Protein AF-A0A7R9FTL2-F1 (afdb_monomer)

InterPro domains:
  IPR002181 Fibrinogen, alpha/beta/gamma chain, C-terminal globular domain [PS51406] (85-132)
  IPR036056 Fibrinogen-like, C-terminal [SSF56496] (86-131)

Structure (mmCIF, N/CA/C/O backbone):
data_AF-A0A7R9FTL2-F1
#
_entry.id   AF-A0A7R9FTL2-F1
#
loop_
_atom_site.group_PDB
_atom_site.id
_atom_site.type_symbol
_atom_site.label_atom_id
_atom_site.label_alt_id
_atom_site.label_comp_id
_atom_site.label_asym_id
_atom_site.label_entity_id
_atom_site.label_seq_id
_atom_site.pdbx_PDB_ins_code
_atom_site.Cartn_x
_atom_site.Cartn_y
_atom_site.Cartn_z
_atom_site.occupancy
_atom_site.B_iso_or_equiv
_atom_site.auth_seq_id
_atom_site.auth_comp_id
_atom_site.auth_asym_id
_atom_site.auth_atom_id
_atom_site.pdbx_PDB_model_num
ATOM 1 N N . MET A 1 1 ? 37.945 1.606 -70.426 1.00 69.69 1 MET A N 1
ATOM 2 C CA . MET A 1 1 ? 38.255 0.875 -69.174 1.00 69.69 1 MET A CA 1
ATOM 3 C C . MET A 1 1 ? 38.677 1.805 -68.028 1.00 69.69 1 MET A C 1
ATOM 5 O O . MET A 1 1 ? 38.018 1.775 -67.000 1.00 69.69 1 MET A O 1
ATOM 9 N N . MET A 1 2 ? 39.677 2.690 -68.189 1.00 80.19 2 MET A N 1
ATOM 10 C CA . MET A 1 2 ? 40.134 3.587 -67.098 1.00 80.19 2 MET A CA 1
ATOM 11 C C . MET A 1 2 ? 39.074 4.556 -66.532 1.00 80.19 2 MET A C 1
ATOM 13 O O . MET A 1 2 ? 39.050 4.785 -65.326 1.00 80.19 2 MET A O 1
ATOM 17 N N . LEU A 1 3 ? 38.175 5.107 -67.359 1.00 85.19 3 LEU A N 1
ATOM 18 C CA . LEU A 1 3 ? 37.125 6.028 -66.886 1.00 85.19 3 LEU A CA 1
ATOM 19 C C . LEU A 1 3 ? 36.103 5.349 -65.957 1.00 85.19 3 LEU A C 1
ATOM 21 O O . LEU A 1 3 ? 35.680 5.946 -64.973 1.00 85.19 3 LEU A O 1
ATOM 25 N N . VAL A 1 4 ? 35.760 4.089 -66.238 1.00 89.31 4 VAL A N 1
ATOM 26 C CA . VAL A 1 4 ? 34.827 3.294 -65.423 1.00 89.31 4 VAL A CA 1
ATOM 27 C C . VAL A 1 4 ? 35.442 2.994 -64.057 1.00 89.31 4 VAL A C 1
ATOM 29 O O . VAL A 1 4 ? 34.796 3.215 -63.040 1.00 89.31 4 VAL A O 1
ATOM 32 N N . LEU A 1 5 ? 36.719 2.597 -64.031 1.00 92.19 5 LEU A N 1
ATOM 33 C CA . LEU A 1 5 ? 37.449 2.329 -62.790 1.00 92.19 5 LEU A CA 1
ATOM 34 C C . LEU A 1 5 ? 37.520 3.571 -61.881 1.00 92.19 5 LEU A C 1
ATOM 36 O O . LEU A 1 5 ? 37.357 3.478 -60.667 1.00 92.19 5 LEU A O 1
ATOM 40 N N . ARG A 1 6 ? 37.722 4.758 -62.466 1.00 93.69 6 ARG A N 1
ATOM 41 C CA . ARG A 1 6 ? 37.742 6.021 -61.715 1.00 93.69 6 ARG A CA 1
ATOM 42 C C . ARG A 1 6 ? 36.376 6.351 -61.109 1.00 93.69 6 ARG A C 1
ATOM 44 O O . ARG A 1 6 ? 36.320 6.780 -59.961 1.00 93.69 6 ARG A O 1
ATOM 51 N N . ALA A 1 7 ? 35.294 6.137 -61.856 1.00 93.00 7 ALA A N 1
ATOM 52 C CA . ALA A 1 7 ? 33.937 6.357 -61.361 1.00 93.00 7 ALA A CA 1
ATOM 53 C C . ALA A 1 7 ? 33.594 5.410 -60.199 1.00 93.00 7 ALA A C 1
ATOM 55 O O . ALA A 1 7 ? 33.091 5.864 -59.175 1.00 93.00 7 ALA A O 1
ATOM 56 N N . THR A 1 8 ? 33.951 4.125 -60.306 1.00 94.81 8 THR A N 1
ATOM 57 C CA . THR A 1 8 ? 33.723 3.150 -59.226 1.00 94.81 8 THR A CA 1
ATOM 58 C C . THR A 1 8 ? 34.528 3.472 -57.968 1.00 94.81 8 THR A C 1
ATOM 60 O O . THR A 1 8 ? 34.007 3.363 -56.863 1.00 94.81 8 THR A O 1
ATOM 63 N N . VAL A 1 9 ? 35.777 3.932 -58.110 1.00 96.00 9 VAL A N 1
ATOM 64 C CA . VAL A 1 9 ? 36.608 4.339 -56.960 1.00 96.00 9 VAL A CA 1
ATOM 65 C C . VAL A 1 9 ? 36.016 5.556 -56.246 1.00 96.00 9 VAL A C 1
ATOM 67 O O . VAL A 1 9 ? 35.995 5.589 -55.018 1.00 96.00 9 VAL A O 1
ATOM 70 N N . LEU A 1 10 ? 35.509 6.539 -56.995 1.00 95.69 10 LEU A N 1
ATOM 71 C CA . LEU A 1 10 ? 34.848 7.710 -56.412 1.00 95.69 10 LEU A CA 1
ATOM 72 C C . LEU A 1 10 ? 33.571 7.329 -55.660 1.00 95.69 10 LEU A C 1
ATOM 74 O O . LEU A 1 10 ? 33.306 7.882 -54.595 1.00 95.69 10 LEU A O 1
ATOM 78 N N . GLU A 1 11 ? 32.802 6.378 -56.184 1.00 96.44 11 GLU A N 1
ATOM 79 C CA . GLU A 1 11 ? 31.578 5.923 -55.529 1.00 96.44 11 GLU A CA 1
ATOM 80 C C . GLU A 1 11 ? 31.872 5.146 -54.240 1.00 96.44 11 GLU A C 1
ATOM 82 O O . GLU A 1 11 ? 31.303 5.447 -53.191 1.00 96.44 11 GLU A O 1
ATOM 87 N N . HIS A 1 12 ? 32.850 4.236 -54.264 1.00 96.69 12 HIS A N 1
ATOM 88 C CA . HIS A 1 12 ? 33.300 3.557 -53.047 1.00 96.69 12 HIS A CA 1
ATOM 89 C C . HIS A 1 12 ? 33.849 4.544 -52.007 1.00 96.69 12 HIS A C 1
ATOM 91 O O . HIS A 1 12 ? 33.601 4.380 -50.815 1.00 96.69 12 HIS A O 1
ATOM 97 N N . ALA A 1 13 ? 34.553 5.600 -52.428 1.00 96.75 13 ALA A N 1
ATOM 98 C CA . ALA A 1 13 ? 35.044 6.624 -51.507 1.00 96.75 13 ALA A CA 1
ATOM 99 C C . ALA A 1 13 ? 33.899 7.364 -50.790 1.00 96.75 13 ALA A C 1
ATOM 101 O O . ALA A 1 13 ? 34.000 7.619 -49.587 1.00 96.75 13 ALA A O 1
ATOM 102 N N . LYS A 1 14 ? 32.793 7.655 -51.490 1.00 97.19 14 LYS A N 1
ATOM 103 C CA . LYS A 1 14 ? 31.589 8.231 -50.867 1.00 97.19 14 LYS A CA 1
ATOM 104 C C . LYS A 1 14 ? 30.968 7.274 -49.856 1.00 97.19 14 LYS A C 1
ATOM 106 O O . LYS A 1 14 ? 30.710 7.684 -48.729 1.00 97.19 14 LYS A O 1
ATOM 111 N N . GLN A 1 15 ? 30.793 6.007 -50.231 1.00 97.75 15 GLN A N 1
ATOM 112 C CA . GLN A 1 15 ? 30.243 4.983 -49.337 1.00 97.75 15 GLN A CA 1
ATOM 113 C C . GLN A 1 15 ? 31.100 4.814 -48.077 1.00 97.75 15 GLN A C 1
ATOM 115 O O . GLN A 1 15 ? 30.569 4.771 -46.973 1.00 97.75 15 GLN A O 1
ATOM 120 N N . ILE A 1 16 ? 32.431 4.808 -48.213 1.00 97.56 16 ILE A N 1
ATOM 121 C CA . ILE A 1 16 ? 33.357 4.763 -47.070 1.00 97.56 16 ILE A CA 1
ATOM 122 C C . ILE A 1 16 ? 33.174 5.987 -46.167 1.00 97.56 16 ILE A C 1
ATOM 124 O O . ILE A 1 16 ? 33.187 5.851 -44.945 1.00 97.56 16 ILE A O 1
ATOM 128 N N . SER A 1 17 ? 33.012 7.181 -46.742 1.00 97.31 17 SER A N 1
ATOM 129 C CA . SER A 1 17 ? 32.775 8.400 -45.962 1.00 97.31 17 SER A CA 1
ATOM 130 C C . SER A 1 17 ? 31.453 8.341 -45.199 1.00 97.31 17 SER A C 1
ATOM 132 O O . SER A 1 17 ? 31.403 8.737 -44.037 1.00 97.31 17 SER A O 1
ATOM 134 N N . GLN A 1 18 ? 30.399 7.832 -45.836 1.00 97.94 18 GLN A N 1
ATOM 135 C CA . GLN A 1 18 ? 29.090 7.679 -45.213 1.00 97.94 18 GLN A CA 1
ATOM 136 C C . GLN A 1 18 ? 29.130 6.653 -44.073 1.00 97.94 18 GLN A C 1
ATOM 138 O O . GLN A 1 18 ? 28.754 6.980 -42.952 1.00 97.94 18 GLN A O 1
ATOM 143 N N . LEU A 1 19 ? 29.692 5.464 -44.317 1.00 98.00 19 LEU A N 1
ATOM 144 C CA . LEU A 1 19 ? 29.834 4.413 -43.303 1.00 98.00 19 LEU A CA 1
ATOM 145 C C . LEU A 1 19 ? 30.658 4.870 -42.093 1.00 98.00 19 LEU A C 1
ATOM 147 O O . LEU A 1 19 ? 30.391 4.456 -40.967 1.00 98.00 19 LEU A O 1
ATOM 151 N N . LYS A 1 20 ? 31.663 5.730 -42.295 1.00 97.88 20 LYS A N 1
ATOM 152 C CA . LYS A 1 20 ? 32.416 6.328 -41.182 1.00 97.88 20 LYS A CA 1
ATOM 153 C C . LYS A 1 20 ? 31.533 7.216 -40.311 1.00 97.88 20 LYS A C 1
ATOM 155 O O . LYS A 1 20 ? 31.584 7.086 -39.093 1.00 97.88 20 LYS A O 1
ATOM 160 N N . SER A 1 21 ? 30.723 8.071 -40.932 1.00 97.88 21 SER A N 1
ATOM 161 C CA . SER A 1 21 ? 29.805 8.952 -40.207 1.00 97.88 21 SER A CA 1
ATOM 162 C C . SER A 1 21 ? 28.726 8.162 -39.463 1.00 97.88 21 SER A C 1
ATOM 164 O O . SER A 1 21 ? 28.464 8.433 -38.294 1.00 97.88 21 SER A O 1
ATOM 166 N N . GLU A 1 22 ? 28.151 7.140 -40.097 1.00 98.19 22 GLU A N 1
ATOM 167 C CA . GLU A 1 22 ? 27.154 6.268 -39.466 1.00 98.19 22 GLU A CA 1
ATOM 168 C C . GLU A 1 22 ? 27.741 5.498 -38.272 1.00 98.19 22 GLU A C 1
ATOM 170 O O . GLU A 1 22 ? 27.117 5.428 -37.215 1.00 98.19 22 GLU A O 1
ATOM 175 N N . ASN A 1 23 ? 28.968 4.979 -38.390 1.00 98.06 23 ASN A N 1
ATOM 176 C CA . ASN A 1 23 ? 29.642 4.301 -37.280 1.00 98.06 23 ASN A CA 1
ATOM 177 C C . ASN A 1 23 ? 29.909 5.230 -36.090 1.00 98.06 23 ASN A C 1
ATOM 179 O O . ASN A 1 23 ? 29.779 4.803 -34.945 1.00 98.06 23 ASN A O 1
ATOM 183 N N . GLU A 1 24 ? 30.261 6.490 -36.343 1.00 98.00 24 GLU A N 1
ATOM 184 C CA . GLU A 1 24 ? 30.446 7.488 -35.287 1.00 98.00 24 GLU A CA 1
ATOM 185 C C . GLU A 1 24 ? 29.125 7.781 -34.561 1.00 98.00 24 GLU A C 1
ATOM 187 O O . GLU A 1 24 ? 29.071 7.778 -33.330 1.00 98.00 24 GLU A O 1
ATOM 192 N N . GLN A 1 25 ? 28.028 7.936 -35.309 1.00 98.19 25 GLN A N 1
ATOM 193 C CA . GLN A 1 25 ? 26.696 8.117 -34.726 1.00 98.19 25 GLN A CA 1
ATOM 194 C C . GLN A 1 25 ? 26.264 6.907 -33.889 1.00 98.19 25 GLN A C 1
ATOM 196 O O . GLN A 1 25 ? 25.767 7.076 -32.774 1.00 98.19 25 GLN A O 1
ATOM 201 N N . LEU A 1 26 ? 26.480 5.689 -34.395 1.00 98.38 26 LEU A N 1
ATOM 202 C CA . LEU A 1 26 ? 26.182 4.455 -33.666 1.00 98.38 26 LEU A CA 1
ATOM 203 C C . LEU A 1 26 ? 27.010 4.332 -32.389 1.00 98.38 26 LEU A C 1
ATOM 205 O O . LEU A 1 26 ? 26.505 3.851 -31.375 1.00 98.38 26 LEU 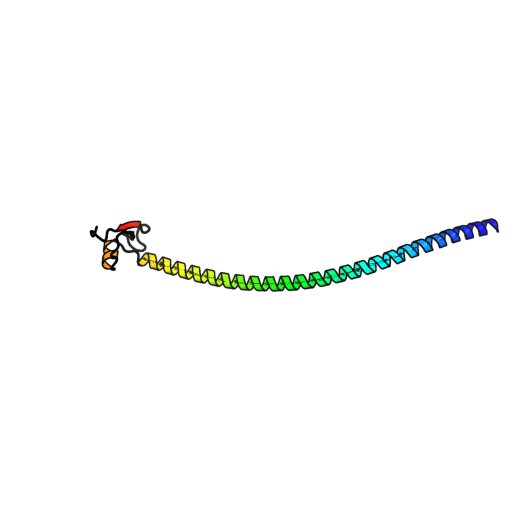A O 1
ATOM 209 N N . TRP A 1 27 ? 28.269 4.762 -32.419 1.00 97.88 27 TRP A N 1
ATOM 210 C CA . TRP A 1 27 ? 29.126 4.748 -31.240 1.00 97.88 27 TRP A CA 1
ATOM 211 C C . TRP A 1 27 ? 28.575 5.671 -30.149 1.00 97.88 27 TRP A C 1
ATOM 213 O O . TRP A 1 27 ? 28.338 5.213 -29.031 1.00 97.88 27 TRP A O 1
ATOM 223 N N . ASN A 1 28 ? 28.243 6.914 -30.509 1.00 98.12 28 ASN A N 1
ATOM 224 C CA . ASN A 1 28 ? 27.641 7.885 -29.591 1.00 98.12 28 ASN A CA 1
ATOM 225 C C . ASN A 1 28 ? 26.292 7.394 -29.042 1.00 98.12 28 ASN A C 1
ATOM 227 O O . ASN A 1 28 ? 26.003 7.524 -27.854 1.00 98.12 28 ASN A O 1
ATOM 231 N N . HIS A 1 29 ? 25.455 6.791 -29.891 1.00 98.00 29 HIS A N 1
ATOM 232 C CA . HIS A 1 29 ? 24.176 6.240 -29.451 1.00 98.00 29 HIS A CA 1
ATOM 233 C C . HIS A 1 29 ? 24.357 5.082 -28.459 1.00 98.00 29 HIS A C 1
ATOM 235 O O . HIS A 1 29 ? 23.676 5.035 -27.436 1.00 98.00 29 HIS A O 1
ATOM 241 N N . ASN A 1 30 ? 25.301 4.177 -28.723 1.00 98.19 30 ASN A N 1
ATOM 242 C CA . ASN A 1 30 ? 25.612 3.072 -27.816 1.00 98.19 30 ASN A CA 1
ATOM 243 C C . ASN A 1 30 ? 26.185 3.551 -26.475 1.00 98.19 30 ASN A C 1
ATOM 245 O O . ASN A 1 30 ? 25.931 2.921 -25.446 1.00 98.19 30 ASN A O 1
ATOM 249 N N . GLU A 1 31 ? 26.947 4.645 -26.470 1.00 98.25 31 GLU A N 1
ATOM 250 C CA . GLU A 1 31 ? 27.426 5.272 -25.238 1.00 98.25 31 GLU A CA 1
ATOM 251 C C . GLU A 1 31 ? 26.262 5.837 -24.413 1.00 98.25 31 GLU A C 1
ATOM 253 O O . GLU A 1 31 ? 26.119 5.480 -23.243 1.00 98.25 31 GLU A O 1
ATOM 258 N N . ASN A 1 32 ? 25.359 6.593 -25.044 1.00 98.38 32 ASN A N 1
ATOM 259 C CA . ASN A 1 32 ? 24.164 7.120 -24.379 1.00 98.38 32 ASN A CA 1
ATOM 260 C C . ASN A 1 32 ? 23.285 5.998 -23.803 1.00 98.38 32 ASN A C 1
ATOM 262 O O . ASN A 1 32 ? 22.908 6.039 -22.633 1.00 98.38 32 ASN A O 1
ATOM 266 N N . LEU A 1 33 ? 23.023 4.942 -24.585 1.00 98.50 33 LEU A N 1
ATOM 267 C CA . LEU A 1 33 ? 22.251 3.783 -24.122 1.00 98.50 33 LEU A CA 1
ATOM 268 C C . LEU A 1 33 ? 22.899 3.089 -22.922 1.00 98.50 33 LEU A C 1
ATOM 270 O O . LEU A 1 33 ? 22.208 2.600 -22.025 1.00 98.50 33 LEU A O 1
ATOM 274 N N . ARG A 1 34 ? 24.233 3.023 -22.893 1.00 98.38 34 ARG A N 1
ATOM 275 C CA . ARG A 1 34 ? 24.965 2.454 -21.761 1.00 98.38 34 ARG A CA 1
ATOM 276 C C . ARG A 1 34 ? 24.746 3.282 -20.497 1.00 98.38 34 ARG A C 1
ATOM 278 O O . ARG A 1 34 ? 24.619 2.695 -19.421 1.00 98.38 34 ARG A O 1
ATOM 285 N N . ASP A 1 35 ? 24.715 4.602 -20.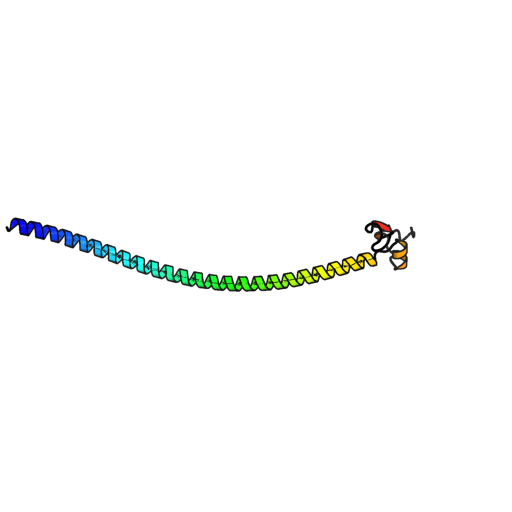605 1.00 98.44 35 ASP A N 1
ATOM 286 C CA . ASP A 1 35 ? 24.502 5.480 -19.456 1.00 98.44 35 ASP A CA 1
ATOM 287 C C . ASP A 1 35 ? 23.049 5.468 -18.976 1.00 98.44 35 ASP A C 1
ATOM 289 O O . ASP A 1 35 ? 22.810 5.326 -17.771 1.00 98.44 35 ASP A O 1
ATOM 293 N N . ASP A 1 36 ? 22.085 5.456 -19.896 1.00 98.44 36 ASP A N 1
ATOM 294 C CA . ASP A 1 36 ? 20.669 5.265 -19.567 1.00 98.44 36 ASP A CA 1
ATOM 295 C C . ASP A 1 36 ? 20.434 3.925 -18.858 1.00 98.44 36 ASP A C 1
ATOM 297 O O . ASP A 1 36 ? 19.736 3.860 -17.843 1.00 98.44 36 ASP A O 1
ATOM 301 N N . TYR A 1 37 ? 21.086 2.854 -19.322 1.00 98.44 37 TYR A N 1
ATOM 302 C CA . TYR A 1 37 ? 21.015 1.548 -18.670 1.00 98.44 37 TYR A CA 1
ATOM 303 C C . TYR A 1 37 ? 21.564 1.580 -17.236 1.00 98.44 37 TYR A C 1
ATOM 305 O O . TYR A 1 37 ? 20.967 0.988 -16.333 1.00 98.44 37 TYR A O 1
ATOM 313 N N . LYS A 1 38 ? 22.677 2.287 -16.990 1.00 98.44 38 LYS A N 1
ATOM 314 C CA . LYS A 1 38 ? 23.223 2.446 -15.629 1.00 98.44 38 LYS A CA 1
ATOM 315 C C . LYS A 1 38 ? 22.248 3.195 -14.726 1.00 98.44 38 LYS A C 1
ATOM 317 O O . LYS A 1 38 ? 22.036 2.764 -13.592 1.00 98.44 38 LYS A O 1
ATOM 322 N N . LYS A 1 39 ? 21.651 4.281 -15.222 1.00 98.56 39 LYS A N 1
ATOM 323 C CA . LYS A 1 39 ? 20.671 5.070 -14.468 1.00 98.56 39 LYS A CA 1
ATOM 324 C C . LYS A 1 39 ? 19.437 4.237 -14.134 1.00 98.56 39 LYS A C 1
ATOM 326 O O . LYS A 1 39 ? 19.068 4.131 -12.970 1.00 98.56 39 LYS A O 1
ATOM 331 N N . MET A 1 40 ? 18.878 3.548 -15.125 1.00 98.56 40 MET A N 1
ATOM 332 C CA . MET A 1 40 ? 17.720 2.682 -14.923 1.00 98.56 40 MET A CA 1
ATOM 333 C C . MET A 1 40 ? 18.013 1.553 -13.928 1.00 98.56 40 MET A C 1
ATOM 335 O O . MET A 1 40 ? 17.173 1.227 -13.092 1.00 98.56 40 MET A O 1
ATOM 339 N N . LYS A 1 41 ? 19.216 0.969 -13.969 1.00 98.69 41 LYS A N 1
ATOM 340 C CA . LYS A 1 41 ? 19.631 -0.041 -12.990 1.00 98.69 41 LYS A CA 1
ATOM 341 C C . LYS A 1 41 ? 19.642 0.519 -11.562 1.00 98.69 41 LYS A C 1
ATOM 343 O O . LYS A 1 41 ? 19.152 -0.148 -10.653 1.00 98.69 41 LYS A O 1
ATOM 348 N N . TYR A 1 42 ? 20.172 1.726 -11.378 1.00 98.50 42 TYR A N 1
ATOM 349 C CA . TYR A 1 42 ? 20.180 2.406 -10.084 1.00 98.50 42 TYR A CA 1
ATOM 350 C C . TYR A 1 42 ? 18.756 2.684 -9.575 1.00 98.50 42 TYR A C 1
ATOM 352 O O . TYR A 1 42 ? 18.438 2.373 -8.426 1.00 98.50 42 TYR A O 1
ATOM 360 N N . ASP A 1 43 ? 17.872 3.169 -10.447 1.00 98.56 43 ASP A N 1
ATOM 361 C CA . ASP A 1 43 ? 16.474 3.439 -10.097 1.00 98.56 43 ASP A CA 1
ATOM 362 C C . ASP A 1 43 ? 15.732 2.152 -9.696 1.00 98.56 43 ASP A C 1
ATOM 364 O O . ASP A 1 43 ? 15.004 2.135 -8.703 1.00 98.56 43 ASP A O 1
ATOM 368 N N . ILE A 1 44 ? 15.970 1.037 -10.400 1.00 98.62 44 ILE A N 1
ATOM 369 C CA . ILE A 1 44 ? 15.417 -0.280 -10.042 1.00 98.62 44 ILE A CA 1
ATOM 370 C C . ILE A 1 44 ? 15.884 -0.722 -8.649 1.00 98.62 44 ILE A C 1
ATOM 372 O O . ILE A 1 44 ? 15.089 -1.256 -7.873 1.00 98.62 44 ILE A O 1
ATOM 376 N N . GLU A 1 45 ? 17.159 -0.526 -8.315 1.00 98.38 45 GLU A N 1
ATOM 377 C CA . GLU A 1 45 ? 17.690 -0.876 -6.993 1.00 98.38 45 GLU A CA 1
ATOM 378 C C . GLU A 1 45 ? 17.075 -0.017 -5.880 1.00 98.38 45 GLU A C 1
ATOM 380 O O . GLU A 1 45 ? 16.738 -0.549 -4.819 1.00 98.38 45 GLU A O 1
ATOM 385 N N . ASN A 1 46 ? 16.861 1.276 -6.124 1.00 98.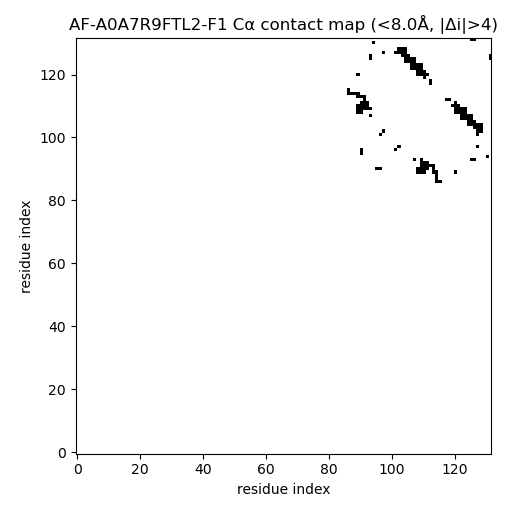62 46 ASN A N 1
ATOM 386 C CA . ASN A 1 46 ? 16.195 2.163 -5.170 1.00 98.62 46 ASN A CA 1
ATOM 387 C C . ASN A 1 46 ? 14.722 1.793 -4.972 1.00 98.62 46 ASN A C 1
ATOM 389 O O . ASN A 1 46 ? 14.299 1.592 -3.834 1.00 98.62 46 ASN A O 1
ATOM 393 N N . MET A 1 47 ? 13.971 1.584 -6.057 1.00 98.31 47 MET A N 1
ATOM 394 C CA . MET A 1 47 ? 12.569 1.155 -5.980 1.00 98.31 47 MET A CA 1
ATOM 395 C C . MET A 1 47 ? 12.412 -0.187 -5.252 1.00 98.31 47 MET A C 1
ATOM 397 O O . MET A 1 47 ? 11.440 -0.403 -4.530 1.00 98.31 47 MET A O 1
ATOM 401 N N . ARG A 1 48 ? 13.371 -1.111 -5.399 1.00 98.44 48 ARG A N 1
ATOM 402 C CA . ARG A 1 48 ? 13.375 -2.366 -4.628 1.00 98.44 48 ARG A CA 1
ATOM 403 C C . ARG A 1 48 ? 13.521 -2.118 -3.128 1.00 98.44 48 ARG A C 1
ATOM 405 O O . ARG A 1 48 ? 12.802 -2.741 -2.354 1.00 98.44 48 ARG A O 1
ATOM 412 N N . LYS A 1 49 ? 14.411 -1.210 -2.716 1.00 98.31 49 LYS A N 1
ATOM 413 C CA . LYS A 1 49 ? 14.578 -0.846 -1.299 1.00 98.31 49 LYS A CA 1
ATOM 414 C C . LYS A 1 49 ? 13.322 -0.187 -0.737 1.00 98.31 49 LYS A C 1
ATOM 416 O O . LYS A 1 49 ? 12.889 -0.544 0.353 1.00 98.31 49 LYS A O 1
ATOM 421 N N . GLU A 1 50 ? 12.716 0.729 -1.487 1.00 98.44 50 GLU A N 1
ATOM 422 C CA . GLU A 1 50 ? 11.457 1.370 -1.091 1.00 98.44 50 GLU A CA 1
ATOM 423 C C . GLU A 1 50 ? 10.331 0.349 -0.922 1.00 98.44 50 GLU A C 1
ATOM 425 O O . GLU A 1 50 ? 9.626 0.386 0.083 1.00 98.44 50 GLU A O 1
ATOM 430 N N . ASN A 1 51 ? 10.211 -0.618 -1.835 1.00 98.25 51 ASN A N 1
ATOM 431 C CA . ASN A 1 51 ? 9.220 -1.687 -1.718 1.00 98.25 51 ASN A CA 1
ATOM 432 C C . ASN A 1 51 ? 9.420 -2.557 -0.467 1.00 98.25 51 ASN A C 1
ATOM 434 O O . ASN A 1 51 ? 8.441 -2.893 0.198 1.00 98.25 51 ASN A O 1
ATOM 438 N N . GLU A 1 52 ? 10.658 -2.907 -0.111 1.00 98.25 52 GLU A N 1
ATOM 439 C CA . GLU A 1 52 ? 10.928 -3.665 1.122 1.00 98.25 52 GLU A CA 1
ATOM 440 C C . GLU A 1 52 ? 10.621 -2.843 2.386 1.00 98.25 52 GLU A C 1
ATOM 442 O O . GLU A 1 52 ? 10.052 -3.365 3.352 1.00 98.25 52 GLU A O 1
ATOM 447 N N . ASN A 1 53 ? 10.914 -1.539 2.365 1.00 98.31 53 ASN A N 1
ATOM 448 C CA . ASN A 1 53 ? 10.557 -0.633 3.457 1.00 98.31 53 ASN A CA 1
ATOM 449 C C . ASN A 1 53 ? 9.032 -0.531 3.613 1.00 98.31 53 ASN A C 1
ATOM 451 O O . ASN A 1 53 ? 8.509 -0.742 4.706 1.00 98.31 53 ASN A O 1
ATOM 455 N N . LEU A 1 54 ? 8.309 -0.292 2.514 1.00 98.44 54 LEU A N 1
ATOM 456 C CA . LEU A 1 54 ? 6.846 -0.212 2.502 1.00 98.44 54 LEU A CA 1
ATOM 457 C C . LEU A 1 54 ? 6.198 -1.512 2.983 1.00 98.44 54 LEU A C 1
ATOM 459 O O . LEU A 1 54 ? 5.240 -1.483 3.754 1.00 98.44 54 LEU A O 1
ATOM 463 N N . LYS A 1 55 ? 6.741 -2.663 2.579 1.00 98.62 55 LYS A N 1
ATOM 464 C CA . LYS A 1 55 ? 6.286 -3.977 3.042 1.00 98.62 55 LYS A CA 1
ATOM 465 C C . LYS A 1 55 ? 6.455 -4.143 4.553 1.00 98.62 55 LYS A C 1
ATOM 467 O O . LYS A 1 55 ? 5.566 -4.694 5.202 1.00 98.62 55 LYS A O 1
ATOM 472 N N . SER A 1 56 ? 7.560 -3.652 5.111 1.00 98.44 56 SER A N 1
ATOM 473 C CA . SER A 1 56 ? 7.813 -3.689 6.556 1.00 98.44 56 SER A CA 1
ATOM 474 C C . SER A 1 56 ? 6.820 -2.807 7.321 1.00 98.44 56 SER A C 1
ATOM 476 O O . SER A 1 56 ? 6.190 -3.280 8.267 1.00 98.44 56 SER A O 1
ATOM 478 N N . SER A 1 57 ? 6.588 -1.574 6.859 1.00 98.38 57 SER A N 1
ATOM 479 C CA . SER A 1 57 ? 5.577 -0.679 7.446 1.00 98.38 57 SER A CA 1
ATOM 480 C C . SER A 1 57 ? 4.161 -1.255 7.352 1.00 98.38 57 SER A C 1
ATOM 482 O O . SER A 1 57 ? 3.387 -1.172 8.303 1.00 98.38 57 SER A O 1
ATOM 484 N N . LEU A 1 58 ? 3.820 -1.904 6.234 1.00 98.44 58 LEU A N 1
ATOM 485 C CA . LEU A 1 58 ? 2.524 -2.566 6.077 1.00 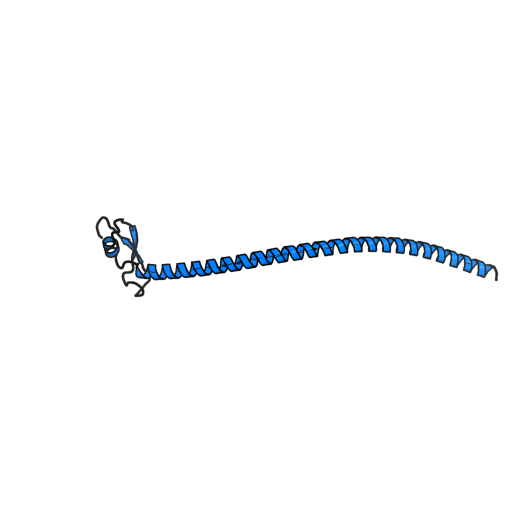98.44 58 LEU A CA 1
ATOM 486 C C . LEU A 1 58 ? 2.330 -3.688 7.108 1.00 98.44 58 LEU A C 1
ATOM 488 O O . LEU A 1 58 ? 1.252 -3.814 7.686 1.00 98.44 58 LEU A O 1
ATOM 492 N N . GLN A 1 59 ? 3.364 -4.492 7.369 1.00 98.38 59 GLN A N 1
ATOM 493 C CA . GLN A 1 59 ? 3.306 -5.538 8.394 1.00 98.38 59 GLN A CA 1
ATOM 494 C C . GLN A 1 59 ? 3.116 -4.968 9.803 1.00 98.38 59 GLN A C 1
ATOM 496 O O . GLN A 1 59 ? 2.405 -5.568 10.610 1.00 98.38 59 GLN A O 1
ATOM 501 N N . GLU A 1 60 ? 3.728 -3.825 10.105 1.00 98.56 60 GLU A N 1
ATOM 502 C CA . GLU A 1 60 ? 3.555 -3.140 11.386 1.00 98.56 60 GLU A CA 1
ATOM 503 C C . GLU A 1 60 ? 2.115 -2.648 11.573 1.00 98.56 60 GLU A C 1
ATOM 505 O O . GLU A 1 60 ? 1.478 -2.989 12.572 1.00 98.56 60 GLU A O 1
ATOM 510 N N . HIS A 1 61 ? 1.552 -1.965 10.574 1.00 98.25 61 HIS A N 1
ATOM 511 C CA . HIS A 1 61 ? 0.163 -1.507 10.630 1.00 98.25 61 HIS A CA 1
ATOM 512 C C . HIS A 1 61 ? -0.847 -2.655 10.717 1.00 98.25 61 HIS A C 1
ATOM 514 O O . HIS A 1 61 ? -1.858 -2.531 11.407 1.00 98.25 61 HIS A O 1
ATOM 520 N N . LEU A 1 62 ? -0.584 -3.797 10.073 1.00 98.44 62 LEU A N 1
ATOM 521 C CA . LEU A 1 62 ? -1.436 -4.982 10.220 1.00 98.44 62 LEU A CA 1
ATOM 522 C C . LEU A 1 62 ? -1.439 -5.507 11.663 1.00 98.44 62 LEU A C 1
ATOM 524 O O . LEU A 1 62 ? -2.504 -5.826 12.189 1.00 98.44 62 LEU A O 1
ATOM 528 N N . ARG A 1 63 ? -0.279 -5.534 12.332 1.00 98.12 63 ARG A N 1
ATOM 529 C CA . ARG A 1 63 ? -0.189 -5.928 13.750 1.00 98.12 63 ARG A CA 1
ATOM 530 C C . ARG A 1 63 ? -0.921 -4.948 14.660 1.00 98.12 63 ARG A C 1
ATOM 532 O O . ARG A 1 63 ? -1.591 -5.367 15.602 1.00 98.12 63 ARG A O 1
ATOM 539 N N . GLU A 1 64 ? -0.792 -3.653 14.390 1.00 98.56 64 GLU A N 1
ATOM 540 C CA . GLU A 1 64 ? -1.495 -2.618 15.146 1.00 98.56 64 GLU A CA 1
ATOM 541 C C . GLU A 1 64 ? -3.014 -2.735 14.978 1.00 98.56 64 GLU A C 1
ATOM 543 O O . GLU A 1 64 ? -3.744 -2.726 15.970 1.00 98.56 64 GLU A O 1
ATOM 548 N N . ARG A 1 65 ? -3.487 -2.950 13.745 1.00 98.50 65 ARG A N 1
ATOM 549 C CA . ARG A 1 65 ? -4.900 -3.212 13.450 1.00 98.50 65 ARG A CA 1
ATOM 550 C C . ARG A 1 65 ? -5.424 -4.408 14.244 1.00 98.50 65 ARG A C 1
ATOM 552 O O . ARG A 1 65 ? -6.485 -4.305 14.852 1.00 98.50 65 ARG A O 1
ATOM 559 N N . ASP A 1 66 ? -4.690 -5.518 14.278 1.00 98.44 66 ASP A N 1
ATOM 560 C CA . ASP A 1 66 ? -5.121 -6.720 15.002 1.00 98.44 66 ASP A CA 1
ATOM 561 C C . ASP A 1 66 ? -5.195 -6.471 16.520 1.00 98.44 66 ASP A C 1
ATOM 563 O O . ASP A 1 66 ? -6.128 -6.919 17.191 1.00 98.44 66 ASP A O 1
ATOM 567 N N . LYS A 1 67 ? -4.257 -5.686 17.068 1.00 98.50 67 LYS A N 1
ATOM 568 C CA . LYS A 1 67 ? -4.291 -5.251 18.472 1.00 98.50 67 LYS A CA 1
ATOM 569 C C . LYS A 1 67 ? -5.508 -4.372 18.767 1.00 98.50 67 LYS A C 1
ATOM 571 O O . LYS A 1 67 ? -6.182 -4.593 19.774 1.00 98.50 67 LYS A O 1
ATOM 576 N N . LEU A 1 68 ? -5.791 -3.392 17.911 1.00 98.19 68 LEU A N 1
ATOM 577 C CA . LEU A 1 68 ? -6.948 -2.508 18.063 1.00 98.19 68 LEU A CA 1
ATOM 578 C C . LEU A 1 68 ? -8.262 -3.285 17.944 1.00 98.19 68 LEU A C 1
ATOM 580 O O . LEU A 1 68 ? -9.174 -3.049 18.731 1.00 98.19 68 LEU A O 1
ATOM 584 N N . GLN A 1 69 ? -8.334 -4.266 17.042 1.00 98.38 69 GLN A N 1
ATOM 585 C CA . GLN A 1 69 ? -9.501 -5.135 16.904 1.00 98.38 69 GLN A CA 1
ATOM 586 C C . GLN A 1 69 ? -9.774 -5.923 18.192 1.00 98.38 69 GLN A C 1
ATOM 588 O O . GLN A 1 69 ? -10.914 -6.011 18.641 1.00 98.38 69 GLN A O 1
ATOM 593 N N . LEU A 1 70 ? -8.728 -6.463 18.827 1.00 97.94 70 LEU A N 1
ATOM 594 C CA . LEU A 1 70 ? -8.862 -7.138 20.120 1.00 97.94 70 LEU A CA 1
ATOM 595 C C . LEU A 1 70 ? -9.360 -6.181 21.208 1.00 97.94 70 LEU A C 1
ATOM 597 O O . LEU A 1 70 ? -10.240 -6.540 21.988 1.00 97.94 70 LEU A O 1
ATOM 601 N N . GLN A 1 71 ? -8.821 -4.961 21.258 1.00 98.06 71 GLN A N 1
ATOM 602 C CA . GLN A 1 71 ? -9.252 -3.950 22.225 1.00 98.06 71 GLN A CA 1
ATOM 603 C C . GLN A 1 71 ? -10.710 -3.529 22.014 1.00 98.06 71 GLN A C 1
ATOM 605 O O . GLN A 1 71 ? -11.435 -3.366 22.999 1.00 98.06 71 GLN A O 1
ATOM 610 N N . LEU A 1 72 ? -11.144 -3.393 20.759 1.00 97.94 72 LEU A N 1
ATOM 611 C CA . LEU A 1 72 ? -12.529 -3.095 20.407 1.00 97.94 72 LEU A CA 1
ATOM 612 C C . LEU A 1 72 ? -13.458 -4.199 20.915 1.00 97.94 72 LEU A C 1
ATOM 614 O O . LEU A 1 72 ? -14.338 -3.909 21.719 1.00 97.94 72 LEU A O 1
ATOM 618 N N . ASN A 1 73 ? -13.179 -5.459 20.570 1.00 97.38 73 ASN A N 1
ATOM 619 C CA . ASN A 1 73 ? -13.992 -6.601 20.998 1.00 97.38 73 ASN A CA 1
ATOM 620 C C . ASN A 1 73 ? -14.107 -6.689 22.533 1.00 97.38 73 ASN A C 1
ATOM 622 O O . ASN A 1 73 ? -15.177 -6.957 23.078 1.00 97.38 73 ASN A O 1
ATOM 626 N N . VAL A 1 74 ? -13.006 -6.445 23.257 1.00 97.56 74 VAL A N 1
ATOM 627 C CA . VAL A 1 74 ? -13.011 -6.418 24.731 1.00 97.56 74 VAL A CA 1
ATOM 628 C C . VAL A 1 74 ? -13.879 -5.277 25.259 1.00 97.56 74 VAL A C 1
ATOM 630 O O . VAL A 1 74 ? -14.608 -5.452 26.235 1.00 97.56 74 VAL A O 1
ATOM 633 N N . THR A 1 75 ? -13.797 -4.102 24.640 1.00 96.50 75 THR A N 1
ATOM 634 C CA . THR A 1 75 ? -14.562 -2.924 25.060 1.00 96.50 75 THR A CA 1
ATOM 635 C C . THR A 1 75 ? -16.051 -3.117 24.796 1.00 96.50 75 THR A C 1
ATOM 637 O O . THR A 1 75 ? -16.854 -2.862 25.690 1.00 96.50 75 THR A O 1
ATOM 640 N N . GLU A 1 76 ? -16.414 -3.648 23.629 1.00 96.81 76 GLU A N 1
ATOM 641 C CA . GLU A 1 76 ? -17.790 -4.007 23.276 1.00 96.81 76 GLU A CA 1
ATOM 642 C C . GLU A 1 76 ? -18.368 -5.035 24.252 1.00 96.81 76 GLU A C 1
ATOM 644 O O . GLU A 1 76 ? -19.456 -4.826 24.785 1.00 96.81 76 GLU A O 1
ATOM 649 N N . GLY A 1 77 ? -17.617 -6.091 24.582 1.00 95.00 77 GLY A N 1
ATOM 650 C CA . GLY A 1 77 ? -18.061 -7.082 25.566 1.00 95.00 77 GLY A CA 1
ATOM 651 C C . GLY A 1 77 ? -18.293 -6.481 26.958 1.00 95.00 77 GLY A C 1
ATOM 652 O O . GLY A 1 77 ? -19.266 -6.815 27.636 1.00 95.00 77 GLY A O 1
ATOM 653 N N . ARG A 1 78 ? -17.437 -5.545 27.389 1.00 95.75 78 ARG A N 1
ATOM 654 C CA . ARG A 1 78 ? -17.623 -4.827 28.662 1.00 95.75 78 ARG A CA 1
ATOM 655 C C . ARG A 1 78 ? -18.842 -3.908 28.634 1.00 95.75 78 ARG A C 1
ATOM 657 O O . ARG A 1 78 ? -1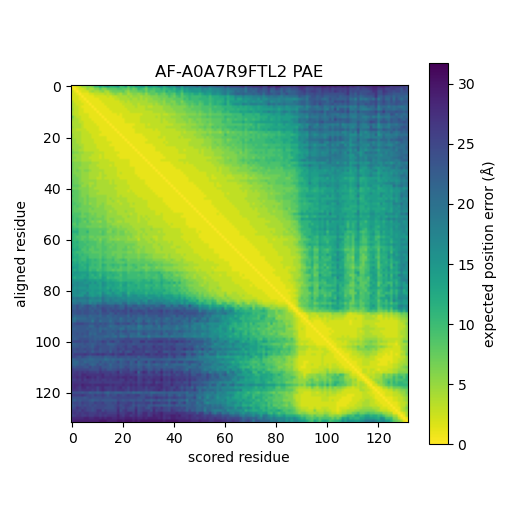9.526 -3.817 29.648 1.00 95.75 78 ARG A O 1
ATOM 664 N N . LEU A 1 79 ? -19.108 -3.242 27.511 1.00 94.31 79 LEU A N 1
ATOM 665 C CA . LEU A 1 79 ? -20.294 -2.401 27.344 1.00 94.31 79 LEU A CA 1
ATOM 666 C C . LEU A 1 79 ? -21.572 -3.234 27.417 1.00 94.31 79 LEU A C 1
ATOM 668 O O . LEU A 1 79 ? -22.435 -2.921 28.229 1.00 94.31 79 LEU A O 1
ATOM 672 N N . GLN A 1 80 ? -21.635 -4.348 26.685 1.00 92.19 80 GLN A N 1
ATOM 673 C CA . GLN A 1 80 ? -22.774 -5.272 26.734 1.00 92.19 80 GLN A CA 1
ATOM 674 C C . GLN A 1 80 ? -23.050 -5.769 28.159 1.00 92.19 80 GLN A C 1
ATOM 676 O O . GLN A 1 80 ? -24.196 -5.826 28.597 1.00 92.19 80 GLN A O 1
ATOM 681 N N . TYR A 1 81 ? -21.997 -6.098 28.913 1.00 89.06 81 TYR A N 1
ATOM 682 C CA . TYR A 1 81 ? -22.134 -6.501 30.311 1.00 89.06 81 TYR A CA 1
ATOM 683 C C . TYR A 1 81 ? -22.693 -5.378 31.200 1.00 89.06 81 TYR A C 1
ATOM 685 O O . TYR A 1 81 ? -23.572 -5.622 32.027 1.00 89.06 81 TYR A O 1
ATOM 693 N N . LEU A 1 82 ? -22.205 -4.146 31.033 1.00 87.25 82 LEU A N 1
ATOM 694 C CA . LEU A 1 82 ? -22.689 -2.992 31.794 1.00 87.25 82 LEU A CA 1
ATOM 695 C C . LEU A 1 82 ? -24.141 -2.642 31.453 1.00 87.25 82 LEU A C 1
ATOM 697 O O . LEU A 1 82 ? -24.901 -2.316 32.360 1.00 87.25 82 LEU A O 1
ATOM 701 N N . GLU A 1 83 ? -24.533 -2.746 30.185 1.00 85.31 83 GLU A N 1
ATOM 702 C CA . GLU A 1 83 ? -25.918 -2.559 29.737 1.00 85.31 83 GLU A CA 1
ATOM 703 C C . GLU A 1 83 ? -26.851 -3.627 30.321 1.00 85.31 83 GLU A C 1
ATOM 705 O O . GLU A 1 83 ? -27.933 -3.311 30.813 1.00 85.31 83 GLU A O 1
ATOM 710 N N . ALA A 1 84 ? -26.421 -4.892 30.350 1.00 79.81 84 ALA A N 1
ATOM 711 C CA . ALA A 1 84 ? -27.204 -5.960 30.969 1.00 79.81 84 ALA A CA 1
ATOM 712 C C . ALA A 1 84 ? -27.423 -5.723 32.476 1.00 79.81 84 ALA A C 1
ATOM 714 O O . ALA A 1 84 ? -28.504 -5.994 33.000 1.00 79.81 84 ALA A O 1
ATOM 715 N N . ILE A 1 85 ? -26.415 -5.195 33.175 1.00 79.31 85 ILE A N 1
ATOM 716 C CA . ILE A 1 85 ? -26.516 -4.871 34.604 1.00 79.31 85 ILE A CA 1
ATOM 717 C C . ILE A 1 85 ? -27.356 -3.621 34.848 1.00 79.31 85 ILE A C 1
ATOM 719 O O . ILE A 1 85 ? -28.136 -3.598 35.801 1.00 79.31 85 ILE A O 1
ATOM 723 N N . SER A 1 86 ? -27.214 -2.578 34.028 1.00 76.31 86 SER A N 1
ATOM 724 C CA . SER A 1 86 ? -27.967 -1.337 34.227 1.00 76.31 86 SER A CA 1
ATOM 725 C C . SER A 1 86 ? -29.475 -1.588 34.159 1.00 76.31 86 SER A C 1
ATOM 727 O O . SER A 1 86 ? -30.209 -1.068 34.998 1.00 76.31 86 SER A O 1
ATOM 729 N N . LEU A 1 87 ? -29.926 -2.477 33.267 1.00 67.12 87 LEU A N 1
ATOM 730 C CA . LEU A 1 87 ? -31.323 -2.915 33.191 1.00 67.12 87 LEU A CA 1
ATOM 731 C C . LEU A 1 87 ? -31.804 -3.617 34.471 1.00 67.12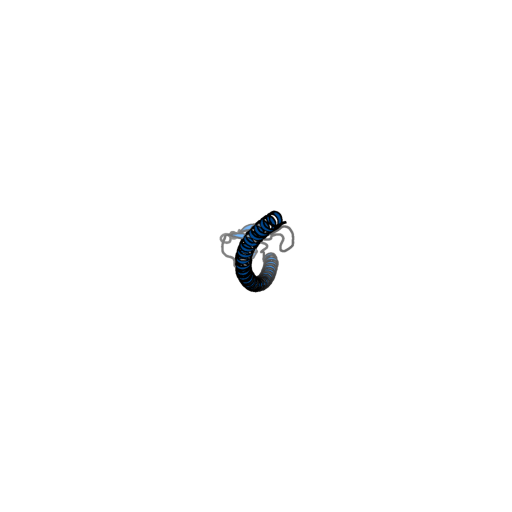 87 LEU A C 1
ATOM 733 O O . LEU A 1 87 ? -32.946 -3.433 34.868 1.00 67.12 87 LEU A O 1
ATOM 737 N N . GLN A 1 88 ? -30.949 -4.381 35.158 1.00 67.69 88 GLN A N 1
ATOM 738 C CA . GLN A 1 88 ? -31.322 -5.064 36.407 1.00 67.69 88 GLN A CA 1
ATOM 739 C C . GLN A 1 88 ? -31.381 -4.133 37.622 1.00 67.69 88 GLN A C 1
ATOM 741 O O . GLN A 1 88 ? -32.135 -4.389 38.557 1.00 67.69 88 GLN A O 1
ATOM 746 N N . ILE A 1 89 ? -30.565 -3.078 37.628 1.00 72.31 89 ILE A N 1
ATOM 747 C CA . ILE A 1 89 ? -30.446 -2.142 38.756 1.00 72.31 89 ILE A CA 1
ATOM 748 C C . ILE A 1 89 ? -31.373 -0.931 38.570 1.00 72.31 89 ILE A C 1
ATOM 750 O O . ILE A 1 89 ? -31.489 -0.099 39.469 1.00 72.31 89 ILE A O 1
ATOM 754 N N . THR A 1 90 ? -32.072 -0.827 37.432 1.00 82.44 90 THR A N 1
ATOM 755 C CA . THR A 1 90 ? -33.003 0.278 37.212 1.00 82.44 90 THR A CA 1
ATOM 756 C C . THR A 1 90 ? -34.131 0.203 38.253 1.00 82.44 90 THR A C 1
ATOM 758 O O . THR A 1 90 ? -34.847 -0.798 38.333 1.00 82.44 90 THR A O 1
ATOM 761 N N . PRO A 1 91 ? -34.268 1.224 39.111 1.00 86.75 91 PRO A N 1
ATOM 762 C CA . PRO A 1 91 ? -35.217 1.214 40.214 1.00 86.75 91 PRO A CA 1
ATOM 763 C C . PRO A 1 91 ? -36.646 1.251 39.674 1.00 86.75 91 PRO A C 1
ATOM 765 O O . PRO A 1 91 ? -36.931 1.957 38.709 1.00 86.75 91 PRO A O 1
ATOM 768 N N . ARG A 1 92 ? -37.571 0.543 40.331 1.00 88.56 92 ARG A N 1
ATOM 769 C CA . ARG A 1 92 ? -38.982 0.543 39.912 1.00 88.56 92 ARG A CA 1
ATOM 770 C C . ARG A 1 92 ? -39.718 1.839 40.212 1.00 88.56 92 ARG A C 1
ATOM 772 O O . ARG A 1 92 ? -40.712 2.155 39.571 1.00 88.56 92 ARG A O 1
ATOM 779 N N . THR A 1 93 ? -39.252 2.579 41.214 1.00 89.88 93 THR A N 1
ATOM 780 C CA . THR A 1 93 ? -39.860 3.840 41.644 1.00 89.88 93 THR A CA 1
ATOM 781 C C . THR A 1 93 ? -38.802 4.802 42.182 1.00 89.88 93 THR A C 1
ATOM 783 O O . THR A 1 93 ? -37.723 4.381 42.605 1.00 89.88 93 THR A O 1
ATOM 786 N N . CYS A 1 9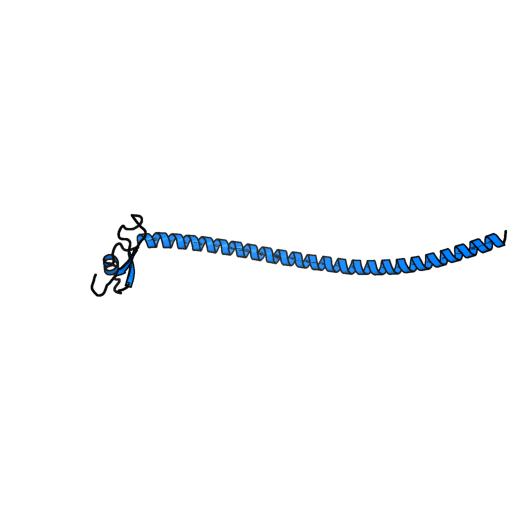4 ? -39.137 6.093 42.248 1.00 89.94 94 CYS A N 1
ATOM 787 C CA . CYS A 1 94 ? -38.340 7.088 42.970 1.00 89.94 94 CYS A CA 1
ATOM 788 C C . CYS A 1 94 ? -38.176 6.737 44.458 1.00 89.94 94 CYS A C 1
ATOM 790 O O . CYS A 1 94 ? -37.128 7.005 45.037 1.00 89.94 94 CYS A O 1
ATOM 792 N N . GLN A 1 95 ? -39.162 6.063 45.062 1.00 89.50 95 GLN A N 1
ATOM 793 C CA . GLN A 1 95 ? -39.051 5.589 46.441 1.00 89.50 95 GLN A CA 1
ATOM 794 C C . GLN A 1 95 ? -37.925 4.562 46.587 1.00 89.50 95 GLN A C 1
ATOM 796 O O . GLN A 1 95 ? -37.131 4.652 47.512 1.00 89.50 95 GLN A O 1
ATOM 801 N N . THR A 1 96 ? -37.784 3.643 45.629 1.00 88.19 96 THR A N 1
ATOM 802 C CA . THR A 1 96 ? -36.674 2.679 45.623 1.00 88.19 96 THR A CA 1
ATOM 803 C C . THR A 1 96 ? -35.313 3.381 45.558 1.00 88.19 96 THR A C 1
ATOM 805 O O . THR A 1 96 ? -34.366 2.932 46.195 1.00 88.19 96 THR A O 1
ATOM 808 N N . LEU A 1 97 ? -35.202 4.503 44.836 1.00 87.69 97 LEU A N 1
ATOM 809 C CA . LEU A 1 97 ? -33.990 5.332 44.845 1.00 87.69 97 LEU A CA 1
ATOM 810 C C . LEU A 1 97 ? -33.740 5.962 46.221 1.00 87.69 97 LEU A C 1
ATOM 812 O O . LEU A 1 97 ? -32.607 5.923 46.704 1.00 87.69 97 LEU A O 1
ATOM 816 N N . ALA A 1 98 ? -34.778 6.503 46.860 1.00 87.62 98 ALA A N 1
ATOM 817 C CA . ALA A 1 98 ? -34.682 7.065 48.206 1.00 87.62 98 ALA A CA 1
ATOM 818 C C . ALA A 1 98 ? -34.265 6.005 49.244 1.00 87.62 98 ALA A C 1
ATOM 820 O O . ALA A 1 98 ? -33.374 6.258 50.056 1.00 87.62 98 ALA A O 1
ATOM 821 N N . ASP A 1 99 ? -34.822 4.794 49.159 1.00 87.81 99 ASP A N 1
ATOM 822 C CA . ASP A 1 99 ? -34.487 3.659 50.031 1.00 87.81 99 ASP A CA 1
ATOM 823 C C . ASP A 1 99 ? -33.033 3.187 49.835 1.00 87.81 99 ASP A C 1
ATOM 825 O O . ASP A 1 99 ? -32.382 2.739 50.779 1.00 87.81 99 ASP A O 1
ATOM 829 N N . LEU A 1 100 ? -32.492 3.339 48.620 1.00 86.19 100 LEU A N 1
ATOM 830 C CA . LEU A 1 100 ? -31.077 3.113 48.300 1.00 86.19 100 LEU A CA 1
ATOM 831 C C . LEU A 1 100 ? -30.161 4.275 48.739 1.00 86.19 100 LEU A C 1
ATOM 833 O O . LEU A 1 100 ? -28.950 4.223 48.517 1.00 86.19 100 LEU A O 1
ATOM 837 N N . GLY A 1 101 ? -30.713 5.311 49.378 1.00 87.25 101 GLY A N 1
ATOM 838 C CA . GLY A 1 101 ? -29.968 6.439 49.936 1.00 87.25 101 GLY A CA 1
ATOM 839 C C . GLY A 1 101 ? -29.753 7.605 48.969 1.00 87.25 101 GLY A C 1
ATOM 840 O O . GLY A 1 101 ? -28.906 8.463 49.230 1.00 87.25 101 GLY A O 1
ATOM 841 N N . VAL A 1 102 ? -30.488 7.667 47.855 1.00 87.69 102 VAL A N 1
ATOM 842 C CA . VAL A 1 102 ? -30.474 8.837 46.967 1.00 87.69 102 VAL A CA 1
ATOM 843 C C .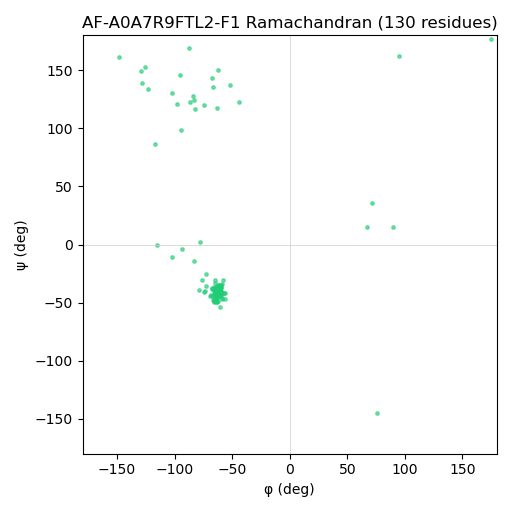 VAL A 1 102 ? -31.266 9.972 47.612 1.00 87.69 102 VAL A C 1
ATOM 845 O O . VAL A 1 102 ? -32.455 9.846 47.871 1.00 87.69 102 VAL A O 1
ATOM 848 N N . THR A 1 103 ? -30.603 11.102 47.851 1.00 89.19 103 THR A N 1
ATOM 849 C CA . THR A 1 103 ? -31.173 12.249 48.585 1.00 89.19 103 THR A CA 1
ATOM 850 C C . THR A 1 103 ? -31.332 13.511 47.744 1.00 89.19 103 THR A C 1
ATOM 852 O O . THR A 1 103 ? -31.761 14.541 48.254 1.00 89.19 103 THR A O 1
ATOM 855 N N . ARG A 1 104 ? -30.953 13.470 46.463 1.00 90.88 104 ARG A N 1
ATOM 856 C CA . ARG A 1 104 ? -30.997 14.635 45.573 1.00 90.88 104 ARG A CA 1
ATOM 857 C C . ARG A 1 104 ? -32.206 14.553 44.653 1.00 90.88 104 ARG A C 1
ATOM 859 O O . ARG A 1 104 ? -32.389 13.542 43.985 1.00 90.88 104 ARG A O 1
ATOM 866 N N . THR A 1 105 ? -32.974 15.634 44.583 1.00 93.06 105 THR A N 1
ATOM 867 C CA . THR A 1 105 ? -34.013 15.810 43.564 1.00 93.06 105 THR A CA 1
ATOM 868 C C . THR A 1 105 ? -33.373 15.937 42.182 1.00 93.06 105 THR A C 1
ATOM 870 O O . THR A 1 105 ? -32.369 16.634 42.011 1.00 93.06 105 THR A O 1
ATOM 873 N N . GLY A 1 106 ? -33.931 15.246 41.189 1.00 91.69 106 GLY A N 1
ATOM 874 C CA . GLY A 1 106 ? -33.372 15.218 39.838 1.00 91.69 106 GLY A CA 1
ATOM 875 C C . GLY A 1 106 ? -34.094 14.259 38.900 1.00 91.69 106 GLY A C 1
ATOM 876 O O . GLY A 1 106 ? -35.031 13.568 39.292 1.00 91.69 106 GLY A O 1
ATOM 877 N N . GLU A 1 107 ? -33.672 14.241 37.636 1.00 93.31 107 GLU A N 1
ATOM 878 C CA . GLU A 1 107 ? -34.200 13.306 36.643 1.00 93.31 107 GLU A CA 1
ATOM 879 C C . GLU A 1 107 ? -33.486 11.954 36.736 1.00 93.31 107 GLU A C 1
ATOM 881 O O . GLU A 1 107 ? -32.265 11.877 36.578 1.00 93.31 107 GLU A O 1
ATOM 886 N N . TYR A 1 108 ? -34.256 10.887 36.920 1.00 89.38 108 TYR A N 1
ATOM 887 C CA . TYR A 1 108 ? -33.771 9.513 36.999 1.00 89.38 108 TYR A CA 1
ATOM 888 C C . TYR A 1 108 ? -34.504 8.627 35.995 1.00 89.38 108 TYR A C 1
ATOM 890 O O . TYR A 1 108 ? -35.650 8.889 35.634 1.00 89.38 108 TYR A O 1
ATOM 898 N N . PHE A 1 109 ? -33.837 7.564 35.549 1.00 90.00 109 PHE A N 1
ATOM 899 C CA . PHE A 1 109 ? -34.504 6.489 34.824 1.00 90.00 109 PHE A CA 1
ATOM 900 C C . PHE A 1 109 ? -35.113 5.515 35.827 1.00 90.00 109 PHE A C 1
ATOM 902 O O . PHE A 1 109 ? -34.433 5.051 36.743 1.00 90.00 109 PHE A O 1
ATOM 909 N N . VAL A 1 110 ? -36.398 5.247 35.650 1.00 89.38 110 VAL A N 1
ATOM 910 C CA . VAL A 1 110 ? -37.210 4.376 36.490 1.00 89.38 110 VAL A CA 1
ATOM 911 C C . VAL A 1 110 ? -37.903 3.375 35.576 1.00 89.38 110 VAL A C 1
ATOM 913 O O . VAL A 1 110 ? -38.359 3.736 34.493 1.00 89.38 110 VAL A O 1
ATOM 916 N N . ASP A 1 111 ? -37.973 2.123 36.008 1.00 90.44 111 ASP A N 1
ATOM 917 C CA . ASP A 1 111 ? -38.611 1.031 35.273 1.00 90.44 111 ASP A CA 1
ATOM 918 C C . ASP A 1 111 ? -39.805 0.485 36.079 1.00 90.44 111 ASP A C 1
ATOM 920 O O . ASP A 1 111 ? -39.631 -0.434 36.884 1.00 90.44 111 ASP A O 1
ATOM 924 N N . PRO A 1 112 ? -41.010 1.074 35.939 1.00 87.62 112 PRO A N 1
ATOM 925 C CA . PRO A 1 112 ? -42.174 0.709 36.750 1.00 87.62 112 PRO A CA 1
ATOM 926 C C . PRO A 1 112 ? -42.613 -0.748 36.555 1.00 87.62 112 PRO A C 1
ATOM 928 O O . PRO A 1 112 ? -43.041 -1.405 37.512 1.00 87.62 112 PRO A O 1
ATOM 931 N N . ASP A 1 113 ? -42.481 -1.247 35.327 1.00 87.38 113 ASP A N 1
ATOM 932 C CA . ASP A 1 113 ? -42.822 -2.615 34.932 1.00 87.38 113 ASP A CA 1
ATOM 933 C C . ASP A 1 113 ? -41.781 -3.606 35.488 1.00 87.38 113 ASP A C 1
ATOM 935 O O . ASP A 1 113 ? -42.104 -4.693 36.000 1.00 87.38 113 ASP A O 1
ATOM 939 N N . GLY A 1 114 ? -40.533 -3.139 35.519 1.00 77.62 114 GLY A N 1
ATOM 940 C CA . GLY A 1 114 ? -39.353 -3.765 36.079 1.00 77.62 114 GLY A CA 1
ATOM 941 C C . GLY A 1 114 ? -38.554 -4.541 35.046 1.00 77.62 114 GLY A C 1
ATOM 942 O O . GLY A 1 114 ? -39.062 -4.944 34.008 1.00 77.62 114 GLY A O 1
ATOM 943 N N . ALA A 1 115 ? -37.296 -4.814 35.398 1.00 75.38 115 ALA A N 1
ATOM 944 C CA . ALA A 1 115 ? -36.302 -5.348 34.477 1.00 75.38 115 ALA A CA 1
ATOM 945 C C . ALA A 1 115 ? -36.829 -6.483 33.576 1.00 75.38 115 ALA A C 1
ATOM 947 O O . ALA A 1 115 ? -37.245 -7.536 34.067 1.00 75.38 115 ALA A O 1
ATOM 948 N N . LEU A 1 116 ? -36.720 -6.279 32.256 1.00 72.44 116 LEU A N 1
ATOM 949 C CA . LEU A 1 116 ? -37.113 -7.219 31.192 1.00 72.44 116 LEU A CA 1
ATOM 950 C C . LEU A 1 116 ? -38.630 -7.480 31.068 1.00 72.44 116 LEU A C 1
ATOM 952 O O . LEU A 1 116 ? -39.029 -8.445 30.411 1.00 72.44 116 LEU A O 1
ATOM 956 N N . ILE A 1 117 ? -39.473 -6.645 31.676 1.00 78.38 117 ILE A N 1
ATOM 957 C CA . ILE A 1 117 ? -40.935 -6.712 31.593 1.00 78.38 117 ILE A CA 1
ATOM 958 C C . ILE A 1 117 ? -41.436 -5.366 31.069 1.00 78.38 117 ILE A C 1
ATOM 960 O O . ILE A 1 117 ? -41.021 -4.335 31.570 1.00 78.38 117 ILE A O 1
ATOM 964 N N . GLY A 1 118 ? -42.357 -5.376 30.104 1.00 82.88 118 GLY A N 1
ATOM 965 C CA . GLY A 1 118 ? -43.001 -4.145 29.636 1.00 82.88 118 GLY A CA 1
ATOM 966 C C . GLY A 1 118 ? -42.118 -3.290 28.726 1.00 82.88 118 GLY A C 1
ATOM 967 O O . GLY A 1 118 ? -41.383 -3.824 27.889 1.00 82.88 118 GLY A O 1
ATOM 968 N N . ASP A 1 119 ? -42.262 -1.972 28.844 1.00 85.25 119 ASP A N 1
ATOM 969 C C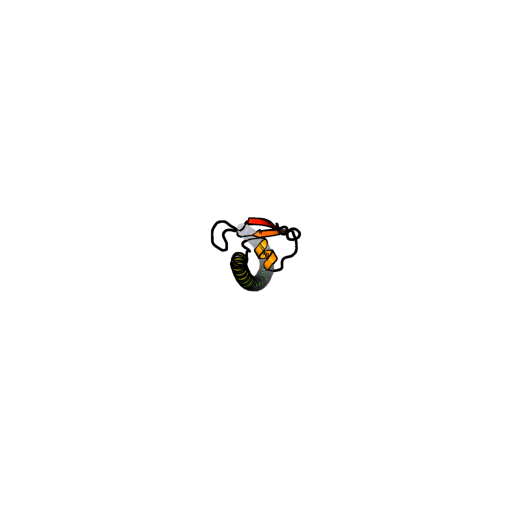A . ASP A 1 119 ? -41.577 -0.997 27.992 1.00 85.25 119 ASP A CA 1
ATOM 970 C C . ASP A 1 119 ? -40.192 -0.613 28.545 1.00 85.25 119 ASP A C 1
ATOM 972 O O . ASP A 1 119 ? -39.812 -0.950 29.663 1.00 85.25 119 ASP A O 1
ATOM 976 N N . ALA A 1 120 ? -39.389 0.089 27.738 1.00 83.75 120 ALA A N 1
ATOM 977 C CA . ALA A 1 120 ? -38.085 0.576 28.186 1.00 83.75 120 ALA A CA 1
ATOM 978 C C . ALA A 1 120 ? -38.223 1.569 29.365 1.00 83.75 120 ALA A C 1
ATOM 980 O O . ALA A 1 120 ? -39.202 2.321 29.408 1.00 83.75 120 ALA A O 1
ATOM 981 N N . PRO A 1 121 ? -37.221 1.656 30.270 1.00 89.00 121 PRO A N 1
ATOM 982 C CA . PRO A 1 121 ? -37.264 2.566 31.408 1.00 89.00 121 PRO A CA 1
ATOM 983 C C . PRO A 1 121 ? -37.579 4.010 31.019 1.00 89.00 121 PRO A C 1
ATOM 985 O O . PRO A 1 121 ? -37.019 4.566 30.068 1.00 89.00 121 PRO A O 1
ATOM 988 N N . ILE A 1 122 ? -38.438 4.646 31.807 1.00 89.31 122 ILE A N 1
ATOM 989 C CA . ILE A 1 122 ? -38.887 6.016 31.586 1.00 89.31 122 ILE A CA 1
ATOM 990 C C . ILE A 1 122 ? -38.050 6.997 32.400 1.00 89.31 122 ILE A C 1
ATOM 992 O O . ILE A 1 122 ? -37.614 6.712 33.515 1.00 89.31 122 ILE A O 1
ATOM 996 N N . LYS A 1 123 ? -37.835 8.190 31.847 1.00 92.88 123 LYS A N 1
ATOM 997 C CA . LYS A 1 123 ? -37.178 9.277 32.570 1.00 92.88 123 LYS A CA 1
ATOM 998 C C . LYS A 1 123 ? -38.218 10.064 33.360 1.00 92.88 123 LYS A C 1
ATOM 1000 O O . LYS A 1 123 ? -39.157 10.595 32.770 1.00 92.88 123 LYS A O 1
ATOM 1005 N N . VAL A 1 124 ? -38.042 10.158 34.672 1.00 91.88 124 VAL A N 1
ATOM 1006 C CA . VAL A 1 124 ? -38.950 10.873 35.579 1.00 91.88 124 VAL A CA 1
ATOM 1007 C C . VAL A 1 124 ? -38.170 11.831 36.468 1.00 91.88 124 VAL A C 1
ATOM 1009 O O . VAL A 1 124 ? -37.015 11.580 36.805 1.00 91.88 124 VAL A O 1
ATOM 1012 N N . LEU A 1 125 ? -38.801 12.936 36.856 1.00 92.94 125 LEU A N 1
ATOM 1013 C CA . LEU A 1 125 ? -38.283 13.812 37.901 1.00 92.94 125 LEU A CA 1
ATOM 1014 C C . LEU A 1 125 ? -38.674 13.215 39.258 1.00 92.94 125 LEU A C 1
ATOM 1016 O O . LEU A 1 125 ? -39.862 13.119 39.550 1.00 92.94 125 LEU A O 1
ATOM 1020 N N . CYS A 1 126 ? -37.692 12.820 40.066 1.00 91.19 126 CYS A N 1
ATOM 1021 C CA . CYS A 1 126 ? -37.917 12.363 41.435 1.00 91.19 126 CYS A CA 1
ATOM 1022 C C . CYS A 1 126 ? -37.659 13.516 42.406 1.00 91.19 126 CYS A C 1
ATOM 1024 O O . CYS A 1 126 ? -36.533 14.026 42.437 1.00 91.19 126 CYS A O 1
ATOM 1026 N N . ASP A 1 127 ? -38.658 13.903 43.202 1.00 91.56 127 ASP A N 1
ATOM 1027 C CA . ASP A 1 127 ? -38.498 14.914 44.246 1.00 91.56 127 ASP A CA 1
ATOM 1028 C C . ASP A 1 127 ? -38.205 14.267 45.609 1.00 91.56 127 ASP A C 1
ATOM 1030 O O . ASP A 1 127 ? -39.091 13.821 46.342 1.00 91.56 127 ASP A O 1
ATOM 1034 N N . MET A 1 128 ? -36.919 14.244 45.961 1.00 88.06 128 MET A N 1
ATOM 1035 C CA . MET A 1 128 ? -36.421 13.649 47.202 1.00 88.06 128 MET A CA 1
ATOM 1036 C C . MET A 1 128 ? -36.534 14.594 48.404 1.00 88.06 128 MET A C 1
ATOM 1038 O O . MET A 1 128 ? -36.399 14.146 49.541 1.00 88.06 128 MET A O 1
ATOM 1042 N N . GLU A 1 129 ? -36.776 15.889 48.180 1.00 84.25 129 GLU A N 1
ATOM 1043 C CA . GLU A 1 129 ? -36.924 16.867 49.263 1.00 84.25 129 GLU A CA 1
ATOM 1044 C C . GLU A 1 129 ? -38.314 16.788 49.896 1.00 84.25 129 GLU A C 1
ATOM 1046 O O . GLU A 1 129 ? -38.447 16.889 51.118 1.00 84.25 129 GLU A O 1
ATOM 1051 N N . THR A 1 130 ? -39.350 16.584 49.076 1.00 80.12 130 THR A N 1
ATOM 1052 C CA . THR A 1 130 ? -40.740 16.490 49.552 1.00 80.12 130 THR A CA 1
ATOM 1053 C C . THR A 1 130 ? -41.280 15.059 49.620 1.00 80.12 130 THR A C 1
ATOM 1055 O O . THR A 1 130 ? -42.331 14.843 50.230 1.00 80.12 130 THR A O 1
ATOM 1058 N N . GLY A 1 131 ? -40.553 14.083 49.058 1.00 64.00 131 GLY A N 1
ATOM 1059 C CA . GLY A 1 131 ? -40.919 12.663 49.059 1.00 64.00 131 GLY A CA 1
ATOM 1060 C C . GLY A 1 131 ? -42.097 12.336 48.136 1.00 64.00 131 GLY A C 1
ATOM 1061 O O . GLY A 1 131 ? -42.941 11.517 48.505 1.00 64.00 131 GLY A O 1
ATOM 1062 N N . ARG A 1 132 ? -42.196 13.012 46.983 1.00 55.59 132 ARG A N 1
ATOM 1063 C CA . ARG A 1 132 ? -43.273 12.853 45.991 1.00 55.59 132 ARG A CA 1
ATOM 1064 C C . ARG A 1 132 ? -42.747 12.539 44.596 1.00 55.59 132 ARG A C 1
ATOM 1066 O O . ARG A 1 132 ? -41.649 13.014 44.236 1.00 55.59 132 ARG A O 1
#

Organism: NCBI:txid69355

Foldseek 3Di:
DVVVVVVVVVVVVVVVVVVVVVVVVVVVVVVVVVVVVVVVVVVVVVVVVVVVVVVVVVVVVVVVVVVVVVVVVVVVVVVVVVVLVCLQPAALDLVSVVVVVDQDWDWGFHNVLGRPGDDGTDIDTRDNPVRD

Solvent-accessible surface area (backbone atoms only — not comparable to full-atom values): 7308 Å² total; per-residue (Å²): 113,71,71,60,54,52,53,52,52,54,51,52,51,51,51,53,54,49,54,52,54,52,50,53,52,51,50,55,50,53,51,51,53,52,51,51,50,52,52,52,51,52,52,52,54,50,53,51,52,51,51,55,51,51,52,52,53,52,54,50,52,51,53,52,50,55,53,50,50,53,52,48,55,54,48,52,54,52,48,55,52,50,54,60,48,50,47,67,66,39,32,51,40,62,65,52,40,42,76,74,66,51,69,70,61,46,79,43,65,29,19,74,73,30,67,99,36,86,72,82,64,44,81,43,76,32,38,47,86,83,73,93

Secondary structure (DSSP, 8-state):
-HHHHHHHHHHHHHHHHHHHHHHHHHHHHHHHHHHHHHHHHHHHHHHHHHHHHHHHHHHHHHHHHHHHHHHHHHHHHHHHHHHHHHHHH--SSHHHHHHTT--S-EEEEE-SS-TTSSSPPEEEEE-TTTT-

pLDDT: mean 92.01, std 8.45, range [55.59, 98.69]

Radius of gyration: 45.69 Å; Cα contacts (8 Å, |Δi|>4): 71; chains: 1; bounding box: 83×24×119 Å

Mean predicted aligned error: 10.93 Å

Sequence (132 aa):
MMLVLRATVLEHAKQISQLKSENEQLWNHNENLRDDYKKMKYDIENMRKENENLKSSLQEHLRERDKLQLQLNVTEGRLQYLEAISLQITPRTCQTLADLGVTRTGEYFVDPDGALIGDAPIKVLCDMETGR